Protein AF-A0A972WAJ7-F1 (afdb_monomer_lite)

Sequence (65 aa):
MAHKKTDREKRLDDVWRRKHNDYKGRIDGRRYVLVFVPTKGTCSVPLDSLTDDQIAYQLGEGKTS

Foldseek 3Di:
DDDDDDPVRVLLVVLVVPADPVQWDDDPNFIWGFDQDPVPGTDTDGSVPDDPVRSCVSVVNPDDD

Structure (mmCIF, N/CA/C/O backbone):
data_AF-A0A972WAJ7-F1
#
_entry.id   AF-A0A972WAJ7-F1
#
loop_
_atom_site.group_PDB
_atom_site.id
_atom_site.type_symbol
_atom_site.label_atom_id
_atom_site.label_alt_id
_atom_site.label_comp_id
_atom_site.label_asym_id
_atom_site.label_entity_id
_atom_site.label_seq_id
_atom_site.pdbx_PDB_ins_code
_atom_site.Cartn_x
_atom_site.Cartn_y
_atom_site.Cartn_z
_atom_site.occupancy
_atom_site.B_iso_or_equiv
_atom_site.auth_seq_id
_atom_site.auth_comp_id
_atom_site.auth_asym_id
_atom_site.auth_atom_id
_atom_site.pdbx_PDB_model_num
ATOM 1 N N . MET A 1 1 ? -28.243 -2.653 -2.352 1.00 43.97 1 MET A N 1
ATOM 2 C CA . MET A 1 1 ? -27.846 -2.480 -0.936 1.00 43.97 1 MET A CA 1
ATOM 3 C C . MET A 1 1 ? -26.396 -2.018 -0.917 1.00 43.97 1 MET A C 1
ATOM 5 O O . MET A 1 1 ? -25.576 -2.680 -1.539 1.00 43.97 1 MET A O 1
ATOM 9 N N . ALA A 1 2 ? -26.076 -0.867 -0.320 1.00 63.62 2 ALA A N 1
ATOM 10 C CA . ALA A 1 2 ? -24.694 -0.387 -0.265 1.00 63.62 2 ALA A CA 1
ATOM 11 C C . ALA A 1 2 ? -23.909 -1.2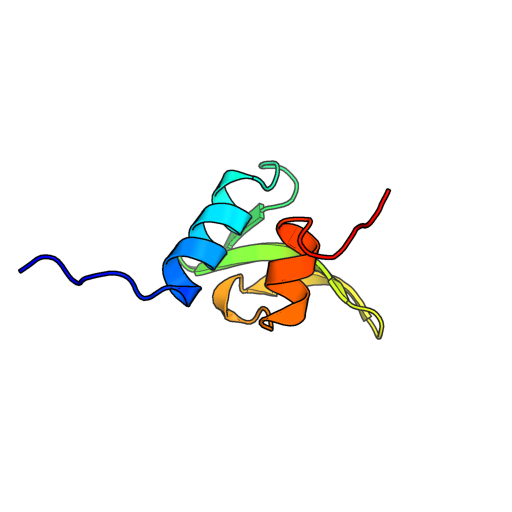10 0.768 1.00 63.62 2 ALA A C 1
ATOM 13 O O . ALA A 1 2 ? -24.276 -1.234 1.941 1.00 63.62 2 ALA A O 1
ATOM 14 N N . HIS A 1 3 ? -22.854 -1.903 0.337 1.00 75.06 3 HIS A N 1
ATOM 15 C CA . HIS A 1 3 ? -21.956 -2.604 1.252 1.00 75.06 3 HIS A CA 1
ATOM 16 C C . HIS A 1 3 ? -21.220 -1.566 2.112 1.00 75.06 3 HIS A C 1
ATOM 18 O O . HIS A 1 3 ? -20.547 -0.675 1.585 1.00 75.06 3 HIS A O 1
ATOM 24 N N . LYS A 1 4 ? -21.384 -1.632 3.436 1.00 83.25 4 LYS A N 1
ATOM 25 C CA . LYS A 1 4 ? -20.698 -0.725 4.361 1.00 83.25 4 LYS A CA 1
ATOM 26 C 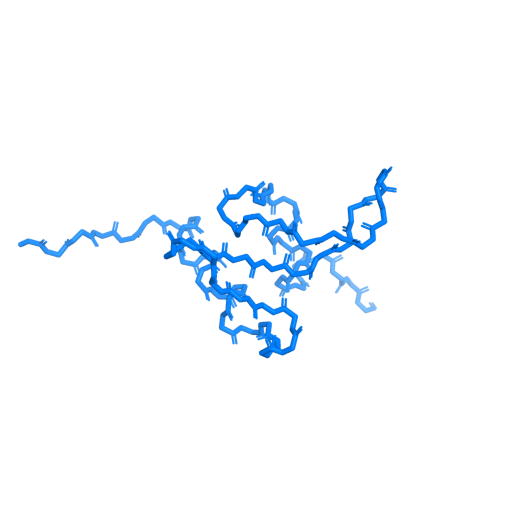C . LYS A 1 4 ? -19.232 -1.143 4.437 1.00 83.25 4 LYS A C 1
ATOM 28 O O . LYS A 1 4 ? -18.941 -2.211 4.958 1.00 83.25 4 LYS A O 1
ATOM 33 N N . LYS A 1 5 ? -18.326 -0.291 3.947 1.00 85.12 5 LYS A N 1
ATOM 34 C CA . LYS A 1 5 ? -16.880 -0.538 4.044 1.00 85.12 5 LYS A CA 1
ATOM 35 C C . LYS A 1 5 ? -16.449 -0.705 5.500 1.00 85.12 5 LYS A C 1
ATOM 37 O O . LYS A 1 5 ? -16.801 0.120 6.355 1.00 85.12 5 LYS A O 1
ATOM 42 N N . THR A 1 6 ? -15.656 -1.737 5.741 1.00 93.06 6 THR A N 1
ATOM 43 C CA . THR A 1 6 ? -14.900 -1.965 6.972 1.00 93.06 6 THR A CA 1
ATOM 44 C C . THR A 1 6 ? -13.890 -0.840 7.208 1.00 93.06 6 THR A C 1
ATOM 46 O O . THR A 1 6 ? -13.559 -0.073 6.301 1.00 93.06 6 THR A O 1
ATOM 49 N N . ASP A 1 7 ? -13.392 -0.723 8.439 1.00 94.00 7 ASP A N 1
ATOM 50 C CA . ASP A 1 7 ? -12.341 0.245 8.773 1.00 94.00 7 ASP A CA 1
ATOM 51 C C . ASP A 1 7 ? -11.075 0.027 7.927 1.00 94.00 7 ASP A C 1
ATOM 53 O O . ASP A 1 7 ? -10.574 0.947 7.280 1.00 94.00 7 ASP A O 1
ATOM 57 N N . ARG A 1 8 ? -10.639 -1.232 7.814 1.00 93.81 8 ARG A N 1
ATOM 58 C CA . ARG A 1 8 ? -9.482 -1.626 7.006 1.00 93.81 8 ARG A CA 1
ATOM 59 C C . ARG A 1 8 ? -9.624 -1.219 5.539 1.00 93.81 8 ARG A C 1
ATOM 61 O O . ARG A 1 8 ? -8.686 -0.666 4.972 1.00 93.81 8 ARG A O 1
ATOM 68 N N . GLU A 1 9 ? -10.784 -1.435 4.9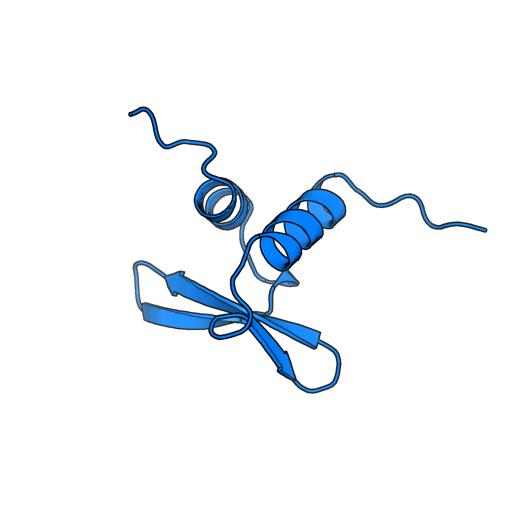19 1.00 95.25 9 GLU A N 1
ATOM 69 C CA . GLU A 1 9 ? -11.018 -1.019 3.527 1.00 95.25 9 GLU A CA 1
ATOM 70 C C . GLU A 1 9 ? -10.914 0.498 3.346 1.00 95.25 9 GLU A C 1
ATOM 72 O O . GLU A 1 9 ? -10.351 0.957 2.353 1.00 95.25 9 GLU A O 1
ATOM 77 N N . LYS A 1 10 ? -11.407 1.284 4.312 1.00 95.94 10 LYS A N 1
ATOM 78 C CA . LYS A 1 10 ? -11.266 2.747 4.280 1.00 95.94 10 LYS A CA 1
ATOM 79 C C . LYS A 1 10 ? -9.803 3.164 4.381 1.00 95.94 10 LYS A C 1
ATOM 81 O O . LYS A 1 10 ? -9.367 4.026 3.625 1.00 95.94 10 LYS A O 1
ATOM 86 N N . ARG A 1 11 ? -9.029 2.520 5.257 1.00 96.69 11 ARG A N 1
ATOM 87 C CA . ARG A 1 11 ? -7.592 2.792 5.404 1.00 96.69 11 ARG A CA 1
ATOM 88 C C . ARG A 1 11 ? -6.810 2.423 4.141 1.00 96.69 11 ARG A C 1
ATOM 90 O O . ARG A 1 11 ? -5.973 3.202 3.694 1.00 96.69 11 ARG A O 1
ATOM 97 N N . LEU A 1 12 ? -7.126 1.295 3.502 1.00 96.81 12 LEU A N 1
ATOM 98 C CA . LEU A 1 12 ? -6.548 0.918 2.204 1.00 96.81 12 LEU A CA 1
ATOM 99 C C . LEU A 1 12 ? -6.902 1.923 1.098 1.00 96.81 12 LEU A C 1
ATOM 101 O O . LEU A 1 12 ? -6.051 2.276 0.278 1.00 96.81 12 LEU A O 1
ATOM 105 N N . ASP A 1 13 ? -8.139 2.419 1.077 1.00 97.00 13 ASP A N 1
ATOM 106 C CA . ASP A 1 13 ? -8.550 3.471 0.147 1.00 97.00 13 ASP A CA 1
ATOM 107 C C . ASP A 1 13 ? -7.806 4.787 0.394 1.00 97.00 13 ASP A C 1
ATOM 109 O O . ASP A 1 13 ? -7.415 5.457 -0.565 1.00 97.00 13 ASP A O 1
ATOM 113 N N . ASP A 1 14 ? -7.552 5.132 1.653 1.00 96.75 14 ASP A N 1
ATOM 114 C CA . ASP A 1 14 ? -6.764 6.305 2.016 1.00 96.75 14 ASP A CA 1
ATOM 115 C C . ASP A 1 14 ? -5.302 6.167 1.582 1.00 96.75 14 ASP A C 1
ATOM 117 O O . ASP A 1 14 ? -4.761 7.111 0.997 1.00 96.75 14 ASP A O 1
ATOM 121 N N . VAL A 1 15 ? -4.684 4.993 1.767 1.00 96.00 15 VAL A N 1
ATOM 122 C CA . VAL A 1 15 ? -3.344 4.694 1.229 1.00 96.00 15 VAL A CA 1
ATOM 123 C C . VAL A 1 15 ? -3.339 4.898 -0.286 1.00 96.00 15 VAL A C 1
ATOM 125 O O . VAL A 1 15 ? -2.500 5.631 -0.812 1.00 96.00 15 VAL A O 1
ATOM 128 N N . TRP A 1 16 ? -4.310 4.320 -0.997 1.00 97.25 16 TRP A N 1
ATOM 129 C CA . TRP A 1 16 ? -4.431 4.469 -2.448 1.00 97.25 16 TRP A CA 1
ATOM 130 C C . TRP A 1 16 ? -4.605 5.925 -2.887 1.00 97.25 16 TRP A C 1
ATOM 132 O O . TRP A 1 16 ? -4.003 6.348 -3.875 1.00 97.25 16 TRP A O 1
ATOM 142 N N . ARG A 1 17 ? -5.432 6.702 -2.182 1.00 96.25 17 ARG A N 1
ATOM 143 C CA . ARG A 1 17 ? -5.699 8.107 -2.513 1.00 96.25 17 ARG A CA 1
ATOM 144 C C . ARG A 1 17 ? -4.464 8.979 -2.292 1.00 96.25 17 ARG A C 1
ATOM 146 O O . ARG A 1 17 ? -4.177 9.816 -3.139 1.00 96.25 17 ARG A O 1
ATOM 153 N N . ARG A 1 18 ? -3.743 8.774 -1.185 1.00 94.81 18 ARG A N 1
ATOM 154 C CA . ARG A 1 18 ? -2.566 9.574 -0.797 1.00 94.81 18 ARG A CA 1
ATOM 155 C C . ARG A 1 18 ? -1.319 9.244 -1.615 1.00 94.81 18 ARG A C 1
ATOM 157 O O . ARG A 1 18 ? -0.471 10.109 -1.809 1.00 94.81 18 ARG A O 1
ATOM 164 N N . LYS A 1 19 ? -1.183 8.003 -2.087 1.00 94.00 19 LYS A N 1
ATOM 165 C CA . LYS A 1 19 ? -0.011 7.575 -2.856 1.00 94.00 19 LYS A CA 1
ATOM 166 C C . LYS A 1 19 ? 0.019 8.254 -4.232 1.00 94.00 19 LYS A C 1
ATOM 168 O O . LYS A 1 19 ? -0.997 8.275 -4.930 1.00 94.00 19 LYS A O 1
ATOM 173 N N . HIS A 1 20 ? 1.177 8.785 -4.629 1.00 94.81 20 HIS A N 1
ATOM 174 C CA . HIS A 1 20 ? 1.376 9.378 -5.958 1.00 94.81 20 HIS A CA 1
ATOM 175 C C . HIS A 1 20 ? 1.128 8.350 -7.075 1.00 94.81 20 HIS A C 1
ATOM 177 O O . HIS A 1 20 ? 1.365 7.157 -6.871 1.00 94.81 20 HIS A O 1
ATOM 183 N N . ASN A 1 21 ? 0.661 8.806 -8.244 1.00 95.31 21 ASN A N 1
ATOM 184 C CA . ASN A 1 21 ? 0.321 7.933 -9.376 1.00 95.31 21 ASN A CA 1
ATOM 185 C C . ASN A 1 21 ? 1.524 7.125 -9.882 1.00 95.31 21 ASN A C 1
ATOM 187 O O . ASN A 1 21 ? 1.353 5.961 -10.210 1.00 95.31 21 ASN A O 1
ATOM 191 N N . ASP A 1 22 ? 2.737 7.675 -9.830 1.00 95.75 22 ASP A N 1
ATOM 192 C CA . ASP A 1 22 ? 3.957 6.947 -10.226 1.00 95.75 22 ASP A CA 1
ATOM 193 C C . ASP A 1 22 ? 4.291 5.765 -9.300 1.00 95.75 22 ASP A C 1
ATOM 195 O O . ASP A 1 22 ? 5.058 4.876 -9.658 1.00 95.75 22 ASP A O 1
ATOM 199 N N . TYR A 1 23 ? 3.715 5.738 -8.094 1.00 95.50 23 TYR A N 1
ATOM 200 C CA . TYR A 1 23 ? 3.959 4.705 -7.084 1.00 95.50 23 TYR A CA 1
ATOM 201 C C . TYR A 1 23 ? 2.741 3.809 -6.843 1.00 95.50 23 TYR A C 1
ATOM 203 O O . TYR A 1 23 ? 2.682 3.112 -5.824 1.00 95.50 23 TYR A O 1
ATOM 211 N N . LYS A 1 24 ? 1.749 3.838 -7.737 1.00 97.12 24 LYS A N 1
ATOM 212 C CA . LYS A 1 24 ? 0.577 2.963 -7.675 1.00 97.12 24 LYS A CA 1
ATOM 213 C C . LYS A 1 24 ? 0.081 2.610 -9.070 1.00 97.12 24 LYS A C 1
ATOM 215 O O . LYS A 1 24 ? 0.232 3.369 -10.013 1.00 97.12 24 LYS A O 1
ATOM 220 N N . GLY A 1 25 ? -0.566 1.464 -9.199 1.00 97.50 25 GLY A N 1
ATOM 221 C CA . GLY A 1 25 ? -1.060 0.996 -10.487 1.00 97.50 25 GLY A CA 1
ATOM 222 C C . GLY A 1 25 ? -2.180 -0.015 -10.341 1.00 97.50 25 GLY A C 1
ATOM 223 O O . GLY A 1 25 ? -2.524 -0.438 -9.235 1.00 97.50 25 GLY A O 1
ATOM 224 N N . ARG A 1 26 ? -2.771 -0.393 -11.472 1.00 97.69 26 ARG A N 1
ATOM 225 C CA . ARG A 1 26 ? -3.689 -1.527 -11.548 1.00 97.69 26 ARG A CA 1
ATOM 226 C C . ARG A 1 26 ? -3.098 -2.591 -12.458 1.00 97.69 26 ARG A C 1
ATOM 228 O O . ARG A 1 26 ? -2.665 -2.266 -13.556 1.00 97.69 26 ARG A O 1
ATOM 235 N N . ILE A 1 27 ? -3.113 -3.833 -11.993 1.00 94.88 27 ILE A N 1
ATOM 236 C CA . ILE A 1 27 ? -2.715 -5.022 -12.751 1.00 94.88 27 ILE A CA 1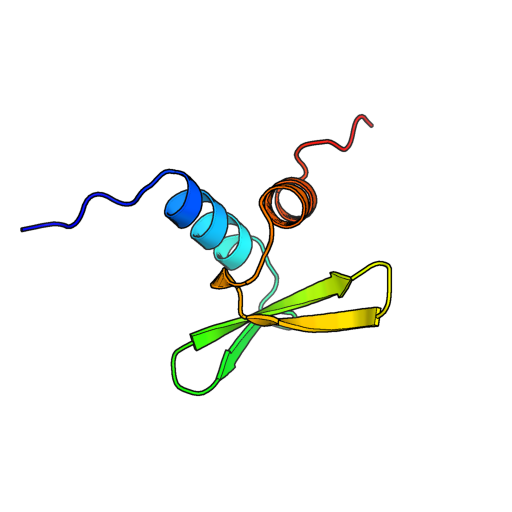
ATOM 237 C C . ILE A 1 27 ? -3.883 -5.997 -12.611 1.00 94.88 27 ILE A C 1
ATOM 239 O O . ILE A 1 27 ? -4.316 -6.260 -11.489 1.00 94.88 27 ILE A O 1
ATOM 243 N N . ASP A 1 28 ? -4.465 -6.420 -13.734 1.00 94.19 28 ASP A N 1
ATOM 244 C CA . ASP A 1 28 ? -5.651 -7.292 -13.784 1.00 94.19 28 ASP A CA 1
ATOM 245 C C . ASP A 1 28 ? -6.815 -6.808 -12.896 1.00 94.19 28 ASP A C 1
ATOM 247 O O . ASP A 1 28 ? -7.463 -7.562 -12.175 1.00 94.19 28 ASP A O 1
ATOM 251 N N . GLY A 1 29 ? -7.047 -5.490 -12.886 1.00 94.62 29 GLY A N 1
ATOM 252 C CA . GLY A 1 29 ? -8.094 -4.843 -12.083 1.00 94.62 29 GLY A CA 1
ATOM 253 C C . GLY A 1 29 ? -7.776 -4.698 -10.588 1.00 94.62 29 GLY A C 1
ATOM 254 O O . GLY A 1 29 ? -8.446 -3.928 -9.893 1.00 94.62 29 GLY A O 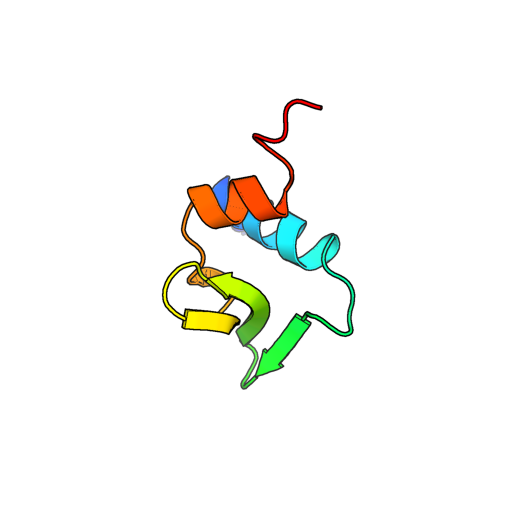1
ATOM 255 N N . ARG A 1 30 ? -6.721 -5.347 -10.085 1.00 96.62 30 ARG A N 1
ATOM 256 C CA . ARG A 1 30 ? -6.283 -5.252 -8.688 1.00 96.62 30 ARG A CA 1
ATOM 257 C C . ARG A 1 30 ? -5.352 -4.057 -8.491 1.00 96.62 30 ARG A C 1
ATOM 259 O O . ARG A 1 30 ? -4.531 -3.741 -9.346 1.00 96.62 30 ARG A O 1
ATOM 266 N N . ARG A 1 31 ? -5.499 -3.360 -7.361 1.00 97.81 31 ARG A N 1
ATOM 267 C CA . ARG A 1 31 ? -4.671 -2.198 -6.992 1.00 97.81 31 ARG A CA 1
ATOM 268 C C . ARG A 1 31 ? -3.320 -2.663 -6.459 1.00 97.81 31 ARG A C 1
ATOM 270 O O . ARG A 1 31 ? -3.289 -3.495 -5.560 1.00 97.81 31 ARG A O 1
ATOM 277 N N . TYR A 1 32 ? -2.241 -2.078 -6.963 1.00 98.12 32 TYR A N 1
ATOM 278 C CA . TYR A 1 32 ? -0.866 -2.296 -6.518 1.00 98.12 32 TYR A CA 1
ATOM 279 C C . TYR A 1 32 ? -0.238 -0.978 -6.076 1.00 98.12 32 TYR A C 1
ATOM 281 O O . TYR A 1 32 ? -0.531 0.076 -6.642 1.00 98.12 32 TYR A O 1
ATOM 289 N N . VAL A 1 33 ? 0.635 -1.038 -5.075 1.00 97.25 33 VAL A N 1
ATOM 290 C CA . VAL A 1 33 ? 1.385 0.114 -4.569 1.00 97.25 33 VAL A CA 1
ATOM 291 C C . VAL A 1 33 ? 2.852 -0.238 -4.384 1.00 97.25 33 VAL A C 1
ATOM 293 O O . VAL A 1 33 ? 3.197 -1.348 -3.979 1.00 97.25 33 VAL A O 1
ATOM 296 N N . LEU A 1 34 ? 3.718 0.733 -4.660 1.00 95.69 34 LEU A N 1
ATOM 297 C CA . LEU A 1 34 ? 5.146 0.632 -4.404 1.00 95.69 34 LEU A CA 1
ATOM 298 C C . LEU A 1 34 ? 5.424 0.979 -2.936 1.00 95.69 34 LEU A C 1
ATOM 300 O O . LEU A 1 34 ? 5.173 2.107 -2.494 1.00 95.69 34 LEU A O 1
ATOM 304 N N . VAL A 1 35 ? 5.933 0.024 -2.164 1.00 92.25 35 VAL A N 1
ATOM 305 C CA . VAL A 1 35 ? 6.247 0.194 -0.735 1.00 92.25 35 VAL A CA 1
ATOM 306 C C . VAL A 1 35 ? 7.630 -0.358 -0.417 1.00 92.25 35 VAL A C 1
ATOM 308 O O . VAL A 1 35 ? 8.141 -1.225 -1.120 1.00 92.25 35 VAL A O 1
ATOM 311 N N . PHE A 1 36 ? 8.236 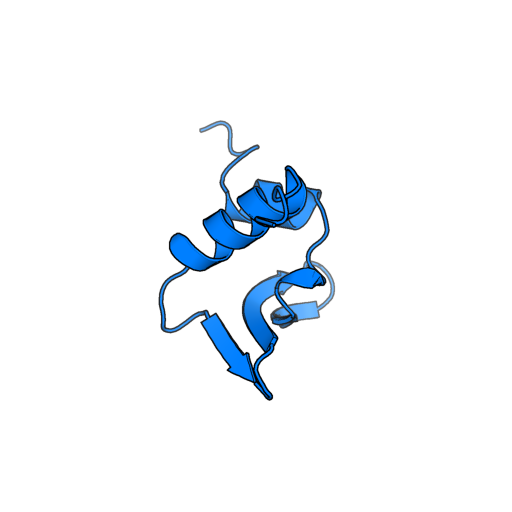0.137 0.660 1.00 88.38 36 PHE A N 1
ATOM 312 C CA . PHE A 1 36 ? 9.452 -0.454 1.203 1.00 88.38 36 PHE A CA 1
ATOM 313 C C . PHE A 1 36 ? 9.085 -1.621 2.125 1.00 88.38 36 PHE A C 1
ATOM 315 O O . PHE A 1 36 ? 8.374 -1.438 3.114 1.00 88.38 36 PHE A O 1
ATOM 322 N N . VAL A 1 37 ? 9.561 -2.818 1.792 1.00 83.50 37 VAL A N 1
ATOM 323 C CA . VAL A 1 37 ? 9.435 -4.031 2.602 1.00 83.50 37 VAL A CA 1
ATOM 324 C C . VAL A 1 37 ? 10.800 -4.295 3.245 1.00 83.50 37 VAL A C 1
ATOM 326 O O . VAL A 1 37 ? 11.749 -4.554 2.506 1.00 83.50 37 VAL A O 1
ATOM 329 N N . PRO A 1 38 ? 10.936 -4.282 4.587 1.00 81.12 38 PRO A N 1
ATOM 330 C CA . PRO A 1 38 ? 12.242 -4.335 5.255 1.00 81.12 38 PRO A CA 1
ATOM 331 C C . PRO A 1 38 ? 13.173 -5.465 4.797 1.00 81.12 38 PRO A C 1
ATOM 333 O O . PRO A 1 38 ? 14.379 -5.272 4.713 1.00 81.12 38 PRO A O 1
ATOM 336 N N . THR A 1 39 ? 12.621 -6.630 4.454 1.00 84.94 39 THR A N 1
ATOM 337 C CA . THR A 1 39 ? 13.392 -7.813 4.037 1.00 84.94 39 THR A CA 1
ATOM 338 C C . THR A 1 39 ? 13.610 -7.934 2.529 1.00 84.94 39 THR A C 1
ATOM 340 O O . THR A 1 39 ? 14.377 -8.790 2.099 1.00 84.94 39 THR A O 1
ATOM 343 N N . LYS A 1 40 ? 12.926 -7.125 1.711 1.00 86.81 40 LYS A N 1
ATOM 344 C CA . LYS A 1 40 ? 12.926 -7.249 0.239 1.00 86.81 40 LYS A CA 1
ATOM 345 C C . LYS A 1 40 ? 13.275 -5.950 -0.489 1.00 86.81 40 LYS A C 1
ATOM 347 O O . LYS A 1 40 ? 13.435 -5.958 -1.705 1.00 86.81 40 LYS A O 1
ATOM 352 N N . GLY A 1 41 ? 13.394 -4.843 0.238 1.00 90.06 41 GLY A N 1
ATOM 353 C CA . GLY A 1 41 ? 13.565 -3.517 -0.335 1.00 90.06 41 GLY A CA 1
ATOM 354 C C . GLY A 1 41 ? 12.268 -2.974 -0.933 1.00 90.06 41 GLY A C 1
ATOM 355 O O . GLY A 1 41 ? 11.165 -3.286 -0.482 1.00 90.06 41 GLY A O 1
ATOM 356 N N . THR A 1 42 ? 12.395 -2.111 -1.935 1.00 92.50 42 THR A N 1
ATOM 357 C CA . THR A 1 42 ? 11.246 -1.487 -2.596 1.00 92.50 42 THR A CA 1
ATOM 358 C C . THR A 1 42 ? 10.546 -2.494 -3.504 1.00 92.50 42 THR A C 1
ATOM 360 O O . THR A 1 42 ? 11.131 -2.989 -4.463 1.00 92.50 42 THR A O 1
ATOM 363 N N . CYS A 1 43 ? 9.280 -2.789 -3.217 1.00 93.88 43 CYS A N 1
ATOM 364 C CA . CYS A 1 43 ? 8.489 -3.772 -3.948 1.00 93.88 43 CYS A CA 1
ATOM 365 C C . CYS A 1 43 ? 7.148 -3.185 -4.390 1.00 93.88 43 CYS A C 1
ATOM 367 O O . CYS A 1 43 ? 6.511 -2.434 -3.648 1.00 93.88 43 CYS A O 1
ATOM 369 N N . SER A 1 44 ? 6.694 -3.578 -5.582 1.00 95.50 44 SER A N 1
ATOM 370 C CA . SER A 1 44 ? 5.301 -3.398 -5.993 1.00 95.50 44 SER A CA 1
ATOM 371 C C . SER A 1 44 ? 4.493 -4.566 -5.443 1.00 95.50 44 SER A C 1
ATOM 373 O O . SER A 1 44 ? 4.755 -5.718 -5.789 1.00 95.50 44 SER A O 1
ATOM 375 N N . VAL A 1 45 ? 3.551 -4.281 -4.548 1.00 95.50 45 VAL A N 1
ATOM 376 C CA . VAL A 1 45 ? 2.731 -5.300 -3.882 1.00 95.50 45 VAL A CA 1
ATOM 377 C C . VAL A 1 45 ? 1.248 -4.997 -4.069 1.00 95.50 45 VAL A C 1
ATOM 379 O O . VAL A 1 45 ? 0.883 -3.826 -4.228 1.00 95.50 45 VAL A O 1
ATOM 382 N N . PRO A 1 46 ? 0.377 -6.018 -4.043 1.00 97.06 46 PRO A N 1
ATOM 383 C CA . PRO A 1 46 ? -1.056 -5.788 -3.981 1.00 97.06 46 PRO A CA 1
ATOM 384 C C . PRO A 1 46 ? -1.420 -4.913 -2.776 1.00 97.06 46 PRO A C 1
ATOM 386 O O . PRO A 1 46 ? -0.942 -5.119 -1.664 1.00 97.06 46 PRO A O 1
ATOM 389 N N . LEU A 1 47 ? -2.284 -3.923 -2.978 1.00 97.00 47 LEU A N 1
ATOM 390 C CA . LEU A 1 47 ? -2.691 -2.997 -1.919 1.00 97.00 47 LEU A CA 1
ATOM 391 C C . LEU A 1 47 ? -3.379 -3.730 -0.758 1.00 97.00 47 LEU A C 1
ATOM 393 O O . LEU A 1 47 ? -3.158 -3.420 0.405 1.00 97.00 47 LEU A O 1
ATOM 397 N N . ASP A 1 48 ? -4.201 -4.719 -1.077 1.00 96.19 48 ASP A N 1
ATOM 398 C CA . ASP A 1 48 ? -4.913 -5.554 -0.114 1.00 96.19 48 ASP A CA 1
ATOM 399 C C . ASP A 1 48 ? -4.005 -6.541 0.639 1.00 96.19 48 ASP A C 1
ATOM 401 O O . ASP A 1 48 ? -4.427 -7.071 1.669 1.00 96.19 48 ASP A O 1
ATOM 405 N N . SER A 1 49 ? -2.758 -6.748 0.191 1.00 95.06 49 SER A N 1
ATOM 406 C CA . SER A 1 49 ? -1.774 -7.565 0.910 1.00 95.06 49 SER A CA 1
ATOM 407 C C . SER A 1 49 ? -0.991 -6.797 1.978 1.00 95.06 49 SER A C 1
ATOM 409 O O . SER A 1 49 ? -0.141 -7.395 2.632 1.00 95.06 49 SER A O 1
ATOM 411 N N . LEU A 1 50 ? -1.219 -5.488 2.145 1.00 94.00 50 LEU A N 1
ATOM 412 C CA . LEU A 1 50 ? -0.540 -4.713 3.185 1.00 94.00 50 LEU A CA 1
ATOM 413 C C . LEU A 1 50 ? -0.980 -5.160 4.583 1.00 94.00 50 LEU A C 1
ATOM 415 O O . LEU A 1 50 ? -2.173 -5.308 4.854 1.00 94.00 50 LEU A O 1
ATOM 419 N N . THR A 1 51 ? -0.028 -5.327 5.495 1.00 92.88 51 THR A N 1
ATOM 420 C CA . THR A 1 51 ? -0.330 -5.534 6.919 1.00 92.88 51 THR A CA 1
ATOM 421 C C . THR A 1 51 ? -0.834 -4.239 7.559 1.00 92.88 51 THR A C 1
ATOM 423 O O . THR A 1 51 ? -0.629 -3.154 7.014 1.00 92.88 51 THR A O 1
ATOM 426 N N . ASP A 1 52 ? -1.487 -4.323 8.719 1.00 92.56 52 ASP A N 1
ATOM 427 C CA . ASP A 1 52 ? -1.977 -3.125 9.419 1.00 92.56 52 ASP A CA 1
ATOM 428 C C . ASP A 1 52 ? -0.840 -2.153 9.784 1.00 92.56 52 ASP A C 1
ATOM 430 O O . ASP A 1 52 ? -1.004 -0.944 9.623 1.00 92.56 52 ASP A O 1
ATOM 434 N N . ASP A 1 53 ? 0.340 -2.664 10.148 1.00 90.25 53 ASP A N 1
ATOM 435 C CA . ASP A 1 53 ? 1.535 -1.846 10.406 1.00 90.25 53 ASP A CA 1
ATOM 436 C C . ASP A 1 53 ? 2.026 -1.123 9.147 1.00 90.25 53 ASP A C 1
ATOM 438 O O . ASP A 1 53 ? 2.401 0.050 9.181 1.00 90.25 53 ASP A O 1
ATOM 442 N N . GLN A 1 54 ? 2.003 -1.806 7.998 1.00 90.88 54 GLN A N 1
ATOM 443 C CA . GLN A 1 54 ? 2.372 -1.196 6.722 1.00 90.88 54 GLN A CA 1
ATOM 444 C C . GLN A 1 54 ? 1.361 -0.126 6.312 1.00 90.88 54 GLN A C 1
ATOM 446 O O . GLN A 1 54 ? 1.759 0.921 5.804 1.00 90.88 54 GLN A O 1
ATOM 451 N N . ILE A 1 55 ? 0.068 -0.361 6.550 1.00 93.94 55 ILE A N 1
ATOM 452 C CA . ILE A 1 55 ? -0.987 0.629 6.325 1.00 93.94 55 ILE A CA 1
ATOM 453 C C . ILE A 1 55 ? -0.740 1.856 7.209 1.00 93.94 55 ILE A C 1
ATOM 455 O O . ILE A 1 55 ? -0.668 2.963 6.679 1.00 93.94 55 ILE A O 1
ATOM 459 N N . ALA A 1 56 ? -0.530 1.666 8.515 1.00 92.69 56 ALA A N 1
ATOM 460 C CA . ALA A 1 56 ? -0.233 2.741 9.461 1.00 92.69 56 ALA A CA 1
ATOM 461 C C . ALA A 1 56 ? 0.985 3.567 9.015 1.00 92.69 56 ALA A C 1
ATOM 463 O O . ALA A 1 56 ? 0.901 4.790 8.884 1.00 92.69 56 ALA A O 1
ATOM 464 N N . TYR A 1 57 ? 2.080 2.897 8.642 1.00 89.94 57 TYR A N 1
ATOM 465 C CA . TYR A 1 57 ? 3.280 3.553 8.126 1.00 89.94 57 TYR A CA 1
ATOM 466 C C . TYR A 1 57 ? 3.004 4.396 6.871 1.00 89.94 57 TYR A C 1
ATOM 468 O O . TYR A 1 57 ? 3.453 5.541 6.783 1.00 89.94 57 TYR A O 1
ATOM 476 N N . GLN A 1 58 ? 2.256 3.861 5.894 1.00 90.00 58 GLN A N 1
ATOM 477 C CA . GLN A 1 58 ? 1.890 4.613 4.684 1.00 90.00 58 GLN A CA 1
ATOM 478 C C . GLN A 1 58 ? 0.950 5.790 4.990 1.00 90.00 58 GLN A C 1
ATOM 480 O O . GLN A 1 58 ? 0.966 6.787 4.267 1.00 90.00 58 GLN A O 1
ATOM 485 N N . LEU A 1 59 ? 0.142 5.696 6.048 1.00 92.31 59 LEU A N 1
ATOM 486 C CA . LEU A 1 59 ? -0.736 6.771 6.511 1.00 92.31 59 LEU A CA 1
ATOM 487 C C . LEU A 1 59 ? -0.025 7.798 7.408 1.00 92.31 59 LEU A C 1
ATOM 489 O O . LEU A 1 59 ? -0.611 8.848 7.674 1.00 92.31 59 LEU A O 1
ATOM 493 N N . GLY A 1 60 ? 1.226 7.544 7.807 1.00 88.19 60 GLY A N 1
ATOM 494 C CA . GLY A 1 60 ? 1.997 8.403 8.712 1.00 88.19 60 GLY A CA 1
ATOM 495 C C . GLY A 1 60 ? 1.641 8.220 10.190 1.00 88.19 60 GLY A C 1
ATOM 496 O O . GLY A 1 60 ? 2.093 8.990 11.032 1.00 88.19 60 GLY A O 1
ATOM 497 N N . GLU A 1 61 ? 0.852 7.200 10.515 1.00 84.38 61 GLU A N 1
ATOM 498 C CA . GLU A 1 61 ? 0.478 6.836 11.877 1.00 84.38 61 GLU A CA 1
ATOM 499 C C . GLU A 1 61 ? 1.691 6.149 12.525 1.00 84.38 61 GLU A C 1
ATOM 501 O O . GLU A 1 61 ? 2.039 5.027 12.169 1.00 84.38 61 GLU A O 1
ATOM 506 N N . GLY A 1 62 ? 2.401 6.852 13.411 1.00 66.12 62 GLY A N 1
ATOM 507 C CA . GLY A 1 62 ? 3.608 6.337 14.078 1.00 66.12 62 GLY A CA 1
ATOM 508 C C . GLY A 1 62 ? 4.911 7.074 13.754 1.00 66.12 62 GLY A C 1
ATOM 509 O O . GLY A 1 62 ? 5.953 6.716 14.294 1.00 66.12 62 GLY A O 1
ATOM 510 N N . LYS A 1 63 ? 4.881 8.130 12.928 1.00 52.22 63 LYS A N 1
ATOM 511 C CA . LYS A 1 63 ? 5.978 9.109 12.883 1.00 52.22 63 LYS A CA 1
ATOM 512 C C . LYS A 1 63 ? 5.703 10.205 13.913 1.00 52.22 63 LYS A C 1
ATOM 514 O O . LYS A 1 63 ? 5.027 11.181 13.606 1.00 52.22 63 LYS A O 1
ATOM 519 N N . THR A 1 64 ? 6.207 10.039 15.133 1.00 43.94 64 THR A N 1
ATOM 520 C CA . THR A 1 64 ? 6.515 11.195 15.986 1.00 43.94 64 THR A CA 1
ATOM 521 C C . THR A 1 64 ? 7.638 11.965 15.301 1.00 43.94 64 THR A C 1
ATOM 523 O O . THR A 1 64 ? 8.724 11.413 15.109 1.00 43.94 64 THR A O 1
ATOM 526 N N . SER A 1 65 ? 7.335 13.185 14.846 1.00 42.12 65 SER A N 1
ATOM 527 C CA . SER A 1 65 ? 8.356 14.205 14.581 1.00 42.12 65 SER A CA 1
ATOM 528 C C . SER A 1 65 ? 9.238 14.425 15.802 1.00 42.12 65 SER A C 1
ATOM 530 O O . SER A 1 65 ? 8.726 14.251 16.931 1.00 42.12 65 SER A O 1
#

Secondary structure (DSSP, 8-state):
------HHHHHHHHHHHHS-GGGEEEETTEEEEEEEETTTEEEEEEGGG--HHHHHHHHTTT---

pLDDT: mean 89.19, std 13.03, range [42.12, 98.12]

Radius of gyration: 12.46 Å; chains: 1; bounding box: 41×22×30 Å